Protein AF-A0A9D1RHS8-F1 (afdb_monomer)

Mean predicted aligned error: 6.14 Å

Solvent-accessible surface area (backbone atoms only — not comparable to full-atom values): 6349 Å² total; per-residue (Å²): 112,69,70,46,52,55,52,36,54,53,39,51,55,49,44,52,54,51,53,63,56,49,54,62,59,72,70,55,82,69,61,63,67,62,46,50,51,52,52,46,52,50,50,54,38,43,51,32,40,51,54,25,58,76,38,93,43,60,65,55,21,44,57,31,41,49,54,25,34,53,46,25,51,52,46,32,52,56,56,68,70,46,91,74,75,50,72,66,53,52,52,48,38,50,49,26,56,52,47,36,53,50,41,53,51,52,42,56,52,53,51,53,60,56,60,77,74,111

Radius of gyration: 15.37 Å; Cα contacts (8 Å, |Δi|>4): 87; chains: 1; bounding box: 44×18×46 Å

Organism: NCBI:txid2840880

Secondary structure (DSSP, 8-state):
-HHHHHHHHHHHHHHHHHHHHHHHHHH--S-HHHHHHHHHHHHHHHHHHHHHHT-SSHHHHHHHHHHHHHHHHHHHHHHHT-S---HHHHHHHHHHHHHHHHHHHHHHHHHHHHHTT-

Sequence (118 aa):
MEEITDLQKNCERLSDGICGYCKPLMLEKEGRKERTRLLSCEGDLLMCVQYALEADTLQSCTDKLRLALEEAEIIRFTLGQTKHKNSDVLNLMELCSRIEKQLGNMIAEAERKTEVKK

Structure (mmCIF, N/CA/C/O backbone):
data_AF-A0A9D1RHS8-F1
#
_entry.id   AF-A0A9D1RHS8-F1
#
loop_
_atom_site.group_PDB
_atom_site.id
_atom_site.type_symbol
_atom_site.label_atom_id
_atom_site.label_alt_id
_atom_site.label_comp_id
_atom_site.label_asym_id
_atom_site.label_entity_id
_atom_site.label_seq_id
_atom_site.pdbx_PDB_ins_code
_atom_site.Cartn_x
_atom_site.Cartn_y
_atom_site.Cartn_z
_atom_site.occupancy
_atom_site.B_iso_or_equiv
_atom_site.auth_seq_id
_atom_site.auth_comp_id
_atom_site.auth_asym_id
_atom_site.auth_atom_id
_atom_site.pdbx_PDB_model_num
ATOM 1 N N . MET A 1 1 ? 9.079 0.088 -21.075 1.00 60.44 1 MET A N 1
ATOM 2 C CA . MET A 1 1 ? 7.724 0.672 -21.011 1.00 60.44 1 MET A CA 1
ATOM 3 C C . MET A 1 1 ? 6.725 -0.359 -20.498 1.00 60.44 1 MET A C 1
ATOM 5 O O . MET A 1 1 ? 6.057 -0.062 -19.530 1.00 60.44 1 MET A O 1
ATOM 9 N N . GLU A 1 2 ? 6.703 -1.590 -21.021 1.00 64.62 2 GLU A N 1
ATOM 10 C CA . GLU A 1 2 ? 5.826 -2.659 -20.489 1.00 64.62 2 GLU A CA 1
ATOM 11 C C . GLU A 1 2 ? 6.067 -2.987 -18.999 1.00 64.62 2 GLU A C 1
ATOM 13 O O . GLU A 1 2 ? 5.120 -3.157 -18.241 1.00 64.62 2 GLU A O 1
ATOM 18 N N . GLU A 1 3 ? 7.322 -2.977 -18.538 1.00 66.69 3 GLU A N 1
ATOM 19 C CA . GLU A 1 3 ? 7.663 -3.320 -17.143 1.00 66.69 3 GLU A CA 1
ATOM 20 C C . GLU A 1 3 ? 7.147 -2.324 -16.097 1.00 66.69 3 GLU A C 1
ATOM 22 O O . GLU A 1 3 ? 6.761 -2.734 -15.004 1.00 66.69 3 GLU A O 1
ATOM 27 N N . ILE A 1 4 ? 7.123 -1.026 -16.420 1.00 74.50 4 ILE A N 1
ATOM 28 C CA . ILE A 1 4 ? 6.549 -0.024 -15.513 1.00 74.50 4 ILE A CA 1
ATOM 29 C C . ILE A 1 4 ? 5.022 -0.143 -15.487 1.00 74.50 4 ILE A C 1
ATOM 31 O O . ILE A 1 4 ? 4.423 -0.023 -14.425 1.00 74.50 4 ILE A O 1
ATOM 35 N N . THR A 1 5 ? 4.406 -0.497 -16.618 1.00 76.00 5 THR A N 1
ATOM 36 C CA . THR A 1 5 ? 2.960 -0.718 -16.724 1.00 76.00 5 THR A CA 1
ATOM 37 C C . THR A 1 5 ? 2.489 -1.908 -15.884 1.00 76.00 5 THR A C 1
ATOM 39 O O . THR A 1 5 ? 1.434 -1.834 -15.258 1.00 76.00 5 THR A O 1
ATOM 42 N N . ASP A 1 6 ? 3.255 -2.999 -15.822 1.00 79.69 6 ASP A N 1
ATOM 43 C CA . ASP A 1 6 ? 2.910 -4.143 -14.968 1.00 79.69 6 ASP A CA 1
ATOM 44 C C . ASP A 1 6 ? 3.040 -3.816 -13.475 1.00 79.69 6 ASP A C 1
ATOM 46 O O . ASP A 1 6 ? 2.190 -4.213 -12.673 1.00 79.69 6 ASP A O 1
ATOM 50 N N . LEU A 1 7 ? 4.067 -3.047 -13.103 1.00 77.19 7 LEU A N 1
ATOM 51 C CA . LEU A 1 7 ? 4.252 -2.584 -11.730 1.00 77.19 7 LEU A CA 1
ATOM 52 C C . LEU A 1 7 ? 3.123 -1.627 -11.313 1.00 77.19 7 LEU A C 1
ATOM 54 O O . LEU A 1 7 ? 2.533 -1.812 -10.250 1.00 77.19 7 LEU A O 1
ATOM 58 N N . GLN A 1 8 ? 2.745 -0.692 -12.189 1.00 77.62 8 GLN A N 1
ATOM 59 C CA . GLN A 1 8 ? 1.611 0.216 -11.989 1.00 77.62 8 GLN A CA 1
ATOM 60 C C . GLN A 1 8 ? 0.286 -0.541 -11.810 1.00 77.62 8 GLN A C 1
ATOM 62 O O . GLN A 1 8 ? -0.434 -0.274 -10.854 1.00 77.62 8 GLN A O 1
ATOM 67 N N . LYS A 1 9 ? -0.008 -1.562 -12.627 1.00 84.44 9 LYS A N 1
ATOM 68 C CA . LYS A 1 9 ? -1.211 -2.404 -12.443 1.00 84.44 9 LYS A CA 1
ATOM 69 C C . LYS A 1 9 ? -1.241 -3.115 -11.090 1.00 84.44 9 LYS A C 1
ATOM 71 O O . LYS A 1 9 ?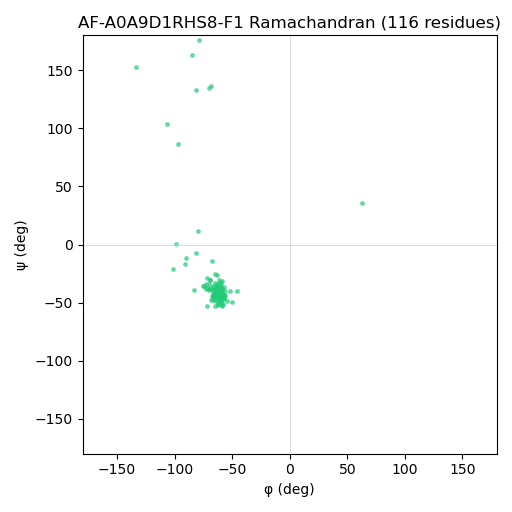 -2.308 -3.318 -10.511 1.00 84.44 9 LYS A O 1
ATOM 76 N N . ASN A 1 10 ? -0.085 -3.544 -10.588 1.00 82.19 10 ASN A N 1
ATOM 77 C CA . ASN A 1 10 ? -0.002 -4.159 -9.266 1.00 82.19 10 ASN A CA 1
ATOM 78 C C . ASN A 1 10 ? -0.242 -3.124 -8.153 1.00 82.19 10 ASN A C 1
ATOM 80 O O . ASN A 1 10 ? -0.958 -3.433 -7.201 1.00 82.19 10 ASN A O 1
ATOM 84 N N . CYS A 1 11 ? 0.268 -1.897 -8.304 1.00 81.12 11 CYS A N 1
ATOM 85 C CA . CYS A 1 11 ? -0.043 -0.775 -7.414 1.00 81.12 11 CYS A CA 1
ATOM 86 C C . CYS A 1 11 ? -1.539 -0.418 -7.425 1.00 81.12 11 CYS A C 1
ATOM 88 O O . CYS A 1 11 ? -2.111 -0.190 -6.363 1.00 81.12 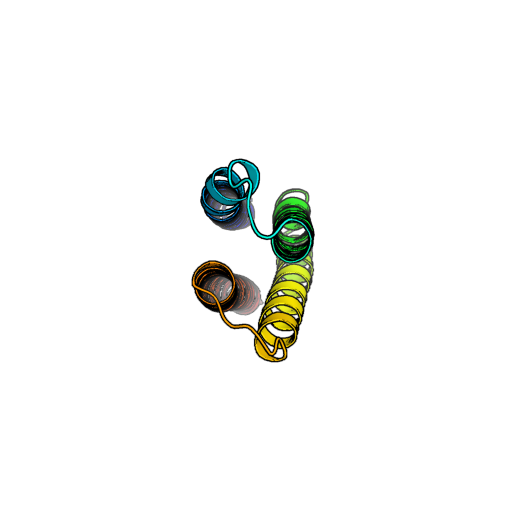11 CYS A O 1
ATOM 90 N N . GLU A 1 12 ? -2.199 -0.422 -8.588 1.00 84.00 12 GLU A N 1
ATOM 91 C CA . GLU A 1 12 ? -3.648 -0.175 -8.701 1.00 84.00 12 GLU A CA 1
ATOM 92 C C . GLU A 1 12 ? -4.453 -1.206 -7.902 1.00 84.00 12 GLU A C 1
ATOM 94 O O . GLU A 1 12 ? -5.282 -0.843 -7.068 1.00 84.00 12 GLU A O 1
ATOM 99 N N . ARG A 1 13 ? -4.147 -2.501 -8.066 1.00 84.81 13 ARG A N 1
ATOM 100 C CA . ARG A 1 13 ? -4.801 -3.570 -7.289 1.00 84.81 13 ARG A CA 1
ATOM 101 C C . ARG A 1 13 ? -4.567 -3.425 -5.787 1.00 84.81 13 ARG A C 1
ATOM 103 O O . ARG A 1 13 ? -5.449 -3.753 -4.995 1.00 84.81 13 ARG A O 1
ATOM 110 N N . LEU A 1 14 ? -3.374 -2.979 -5.394 1.00 80.50 14 LEU A N 1
ATOM 111 C CA . LEU A 1 14 ? -3.024 -2.744 -3.997 1.00 80.50 14 LEU A CA 1
ATOM 112 C C . LEU A 1 14 ? -3.835 -1.576 -3.417 1.00 80.50 14 LEU A C 1
ATOM 114 O O . LEU A 1 14 ? -4.431 -1.715 -2.352 1.00 80.50 14 LEU A O 1
ATOM 118 N N . SER A 1 15 ? -3.923 -0.471 -4.161 1.00 80.38 15 SER A N 1
ATOM 119 C CA . SER A 1 15 ? -4.747 0.701 -3.845 1.00 80.38 15 SER A CA 1
ATOM 120 C C . SER A 1 15 ? -6.226 0.330 -3.676 1.00 80.38 15 SER A C 1
ATOM 122 O O . SER A 1 15 ? -6.852 0.709 -2.684 1.00 80.38 15 SER A O 1
ATOM 124 N N . ASP A 1 16 ? -6.777 -0.476 -4.587 1.00 81.19 16 ASP A N 1
ATOM 125 C CA . ASP A 1 16 ? -8.157 -0.970 -4.490 1.00 81.19 16 ASP A CA 1
ATOM 126 C C . ASP A 1 16 ? -8.372 -1.851 -3.253 1.00 81.19 16 ASP A C 1
ATOM 128 O O . ASP A 1 16 ? -9.408 -1.759 -2.587 1.00 81.19 16 ASP A O 1
ATOM 132 N N . GLY A 1 17 ? -7.380 -2.682 -2.918 1.00 78.19 17 GLY A N 1
ATOM 133 C CA . GLY A 1 17 ? -7.380 -3.514 -1.717 1.00 78.19 17 GLY A CA 1
ATOM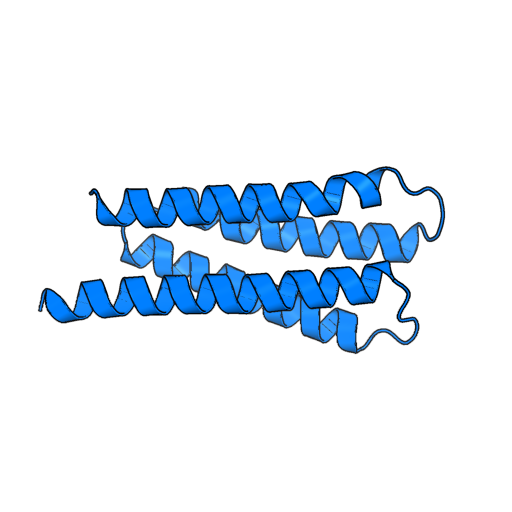 134 C C . GLY A 1 17 ? -7.432 -2.692 -0.428 1.00 78.19 17 GLY A C 1
ATOM 135 O O . GLY A 1 17 ? -8.244 -2.997 0.447 1.00 78.19 17 GLY A O 1
ATOM 136 N N . ILE A 1 18 ? -6.630 -1.625 -0.342 1.00 76.50 18 ILE A N 1
ATOM 137 C CA . ILE A 1 18 ? -6.637 -0.681 0.788 1.00 76.50 18 ILE A CA 1
ATOM 138 C C . ILE A 1 18 ? -8.002 0.016 0.873 1.00 76.50 18 ILE A C 1
ATOM 140 O O . ILE A 1 18 ? -8.669 -0.036 1.904 1.00 76.50 18 ILE A O 1
ATOM 144 N N . CYS A 1 19 ? -8.504 0.562 -0.242 1.00 76.81 19 CYS A N 1
ATOM 145 C CA . CYS A 1 19 ? -9.823 1.203 -0.296 1.00 76.81 19 CYS A CA 1
ATOM 146 C C . CYS A 1 19 ? -10.975 0.282 0.144 1.00 76.81 19 CYS A C 1
ATOM 148 O O . CYS A 1 19 ? -11.952 0.744 0.745 1.00 76.81 19 CYS A O 1
ATOM 150 N N . GLY A 1 20 ? -10.900 -1.011 -0.184 1.00 76.88 20 GLY A N 1
ATOM 151 C CA . GLY A 1 20 ? -11.890 -2.013 0.215 1.00 76.88 20 GLY A CA 1
ATOM 152 C C . GLY A 1 20 ? -12.002 -2.177 1.731 1.00 76.88 20 GLY A C 1
ATOM 153 O O . GLY A 1 20 ? -13.094 -2.441 2.233 1.00 76.88 20 GLY A O 1
ATOM 154 N N . TYR A 1 21 ? -10.904 -1.954 2.449 1.00 73.31 21 TYR A N 1
ATOM 155 C CA . TYR A 1 21 ? -10.845 -2.021 3.902 1.00 73.31 21 TYR A CA 1
ATOM 156 C C . TYR A 1 21 ? -11.306 -0.719 4.576 1.00 73.31 21 TYR A C 1
ATOM 158 O O . TYR A 1 21 ? -12.066 -0.760 5.547 1.00 73.31 21 TYR A O 1
ATOM 166 N N . CYS A 1 22 ? -10.951 0.440 4.010 1.00 67.94 22 CYS A N 1
ATOM 167 C CA . CYS A 1 22 ? -11.354 1.742 4.553 1.00 67.94 22 CYS A CA 1
ATOM 168 C C . CYS A 1 22 ? -12.879 1.936 4.563 1.00 67.94 22 CYS A C 1
ATOM 170 O O . CYS A 1 22 ? -13.434 2.585 5.452 1.00 67.94 22 CYS A O 1
ATOM 172 N N . LYS A 1 23 ? -13.580 1.411 3.547 1.00 74.94 23 LYS A N 1
ATOM 173 C CA . LYS A 1 23 ? -15.024 1.634 3.344 1.00 74.94 23 LYS A CA 1
ATOM 174 C C . LYS A 1 23 ? -15.881 1.176 4.536 1.00 74.94 23 LYS A C 1
ATOM 176 O O . LYS A 1 23 ? -16.658 1.998 5.020 1.00 74.94 23 LYS A O 1
ATOM 181 N N . PRO A 1 24 ? -15.762 -0.068 5.036 1.00 73.19 24 PRO A N 1
ATOM 182 C CA . PRO A 1 24 ? -16.445 -0.496 6.258 1.00 73.19 24 PRO A CA 1
ATOM 183 C C . PRO A 1 24 ? -16.122 0.369 7.484 1.00 73.19 24 PRO A C 1
ATOM 185 O O . PRO A 1 24 ? -17.040 0.795 8.184 1.00 73.19 24 PRO A O 1
ATOM 188 N N . LEU A 1 25 ? -14.843 0.701 7.697 1.00 72.31 25 LEU A N 1
ATOM 189 C CA . LEU A 1 25 ? -14.388 1.517 8.830 1.00 72.31 25 LEU A CA 1
ATOM 190 C C . LEU A 1 25 ? -14.979 2.926 8.828 1.00 72.31 25 LEU A C 1
ATOM 192 O O . LEU A 1 25 ? -15.299 3.459 9.885 1.00 72.31 25 LEU A O 1
ATOM 196 N N . MET A 1 26 ? -15.179 3.539 7.660 1.00 71.25 26 MET A N 1
ATOM 197 C CA . MET A 1 26 ? -15.840 4.847 7.560 1.00 71.25 26 MET A CA 1
ATOM 198 C C . MET A 1 26 ? -17.313 4.819 7.998 1.00 71.25 26 MET A C 1
ATOM 200 O O . MET A 1 26 ? -17.848 5.853 8.406 1.00 71.25 26 MET A O 1
ATOM 204 N N . LEU A 1 27 ? -17.973 3.661 7.908 1.00 74.81 27 LEU A N 1
ATOM 205 C CA . LEU A 1 27 ? -19.396 3.494 8.215 1.00 74.81 27 LEU A CA 1
ATOM 206 C C . LEU A 1 27 ? -19.657 3.119 9.684 1.00 74.81 27 LEU A C 1
ATOM 208 O O . LEU A 1 27 ? -20.784 3.282 10.162 1.00 74.81 27 LEU A O 1
ATOM 212 N N . GLU A 1 28 ? -18.639 2.664 10.418 1.00 70.94 28 GLU A N 1
ATOM 213 C CA . GLU A 1 28 ? -18.750 2.348 11.843 1.00 70.94 28 GLU A CA 1
ATOM 214 C C . GLU A 1 28 ? 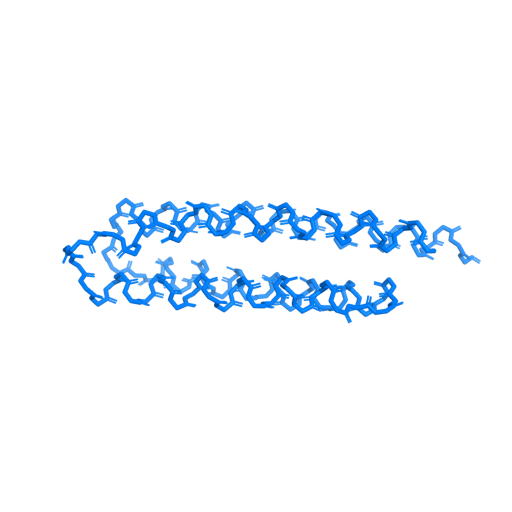-18.954 3.597 12.698 1.00 70.94 28 GLU A C 1
ATOM 216 O O . GLU A 1 28 ? -18.289 4.613 12.513 1.00 70.94 28 GLU A O 1
ATOM 221 N N . LYS A 1 29 ? -19.872 3.535 13.670 1.00 68.88 29 LYS A N 1
ATOM 222 C CA . LYS A 1 29 ? -20.224 4.678 14.534 1.00 68.88 29 LYS A CA 1
ATOM 223 C C . LYS A 1 29 ? -19.582 4.633 15.922 1.00 68.88 29 LYS A C 1
ATOM 225 O O . LYS A 1 29 ? -19.471 5.683 16.556 1.00 68.88 29 LYS A O 1
ATOM 230 N N . GLU A 1 30 ? -19.161 3.460 16.380 1.00 70.94 30 GLU A N 1
ATOM 231 C CA . GLU A 1 30 ? -18.492 3.285 17.672 1.00 70.94 30 GLU A CA 1
ATOM 232 C C . GLU A 1 30 ? -16.978 3.547 17.560 1.00 70.94 30 GLU A C 1
ATOM 234 O O . GLU A 1 30 ? -16.433 3.638 16.464 1.00 70.94 30 GLU A O 1
ATOM 239 N N . GLY A 1 31 ? -16.289 3.767 18.689 1.00 66.31 31 GLY A N 1
ATOM 240 C CA . GLY A 1 31 ? -14.819 3.853 18.695 1.00 66.31 31 GLY A CA 1
ATOM 241 C C . GLY A 1 31 ? -14.208 5.010 17.885 1.00 66.31 31 GLY A C 1
ATOM 242 O O . GLY A 1 31 ? -13.141 4.852 17.301 1.00 66.31 31 GLY A O 1
ATOM 243 N N . ARG A 1 32 ? -14.851 6.192 17.847 1.00 73.75 32 ARG A N 1
ATOM 244 C CA . ARG A 1 32 ? -14.473 7.335 16.977 1.00 73.75 32 ARG A CA 1
ATOM 245 C C . ARG A 1 32 ? -12.971 7.666 16.949 1.00 73.75 32 ARG A C 1
ATOM 247 O O . ARG A 1 32 ? -12.475 8.024 15.889 1.00 73.75 32 ARG A O 1
ATOM 254 N N . LYS A 1 33 ? -12.263 7.611 18.085 1.00 71.50 33 LYS A N 1
ATOM 255 C CA . LYS A 1 33 ? -10.830 7.958 18.157 1.00 71.50 33 LYS A CA 1
ATOM 256 C C . LYS A 1 33 ? -9.957 6.899 17.486 1.00 71.50 33 LYS A C 1
ATOM 258 O O . LYS A 1 33 ? -9.183 7.251 16.599 1.00 71.50 33 LYS A O 1
ATOM 263 N N . GLU A 1 34 ? -10.108 5.634 17.874 1.00 70.25 34 GLU A N 1
ATOM 264 C CA . GLU A 1 34 ? -9.451 4.497 17.226 1.00 70.25 34 GLU A CA 1
ATOM 265 C C . GLU A 1 34 ? -9.755 4.469 15.728 1.00 70.25 34 GLU A C 1
ATOM 267 O O . GLU A 1 34 ? -8.828 4.453 14.928 1.00 70.25 34 GLU A O 1
ATOM 272 N N . ARG A 1 35 ? -11.025 4.602 15.336 1.00 74.81 35 ARG A N 1
ATOM 273 C CA . ARG A 1 35 ? -11.448 4.640 13.931 1.00 74.81 35 ARG A CA 1
ATOM 274 C C . ARG A 1 35 ? -10.759 5.747 13.131 1.00 74.81 35 ARG A C 1
ATOM 276 O O . ARG A 1 35 ? -10.263 5.492 12.042 1.00 74.81 35 ARG A O 1
ATOM 283 N N . THR A 1 36 ? -10.690 6.973 13.659 1.00 77.69 36 THR A N 1
ATOM 284 C CA . THR A 1 36 ? -9.972 8.074 12.989 1.00 77.69 36 THR A CA 1
ATOM 285 C C . THR A 1 36 ? -8.484 7.768 12.834 1.00 77.69 36 THR A C 1
ATOM 287 O O . THR A 1 36 ? -7.903 8.099 11.806 1.00 77.69 36 THR A O 1
ATOM 290 N N . ARG A 1 37 ? -7.861 7.130 13.832 1.00 74.81 37 ARG A N 1
ATOM 291 C CA . ARG A 1 37 ? -6.451 6.736 13.757 1.00 74.81 37 ARG A CA 1
ATOM 292 C C . ARG A 1 37 ? -6.225 5.655 12.700 1.00 74.81 37 ARG A C 1
ATOM 294 O O . ARG A 1 37 ? -5.289 5.787 11.925 1.00 74.81 37 ARG A O 1
ATOM 301 N N . LEU A 1 38 ? -7.094 4.643 12.652 1.00 73.69 38 LEU A N 1
ATOM 302 C CA . LEU A 1 38 ? -7.061 3.592 11.632 1.00 73.69 38 LEU A CA 1
ATOM 303 C C . LEU A 1 38 ? -7.196 4.210 10.234 1.00 73.69 38 LEU A C 1
ATOM 305 O O . LEU A 1 38 ? -6.311 4.023 9.412 1.00 73.69 38 LEU A O 1
ATOM 309 N N . LEU A 1 39 ? -8.213 5.048 10.009 1.00 77.62 39 LEU A N 1
ATOM 310 C CA . LEU A 1 39 ? -8.425 5.728 8.725 1.00 77.62 39 LEU A CA 1
ATOM 311 C C . LEU A 1 39 ? -7.262 6.648 8.318 1.00 77.62 39 LEU A C 1
ATOM 313 O O . LEU A 1 39 ? -6.999 6.783 7.128 1.00 77.62 39 LEU A O 1
ATOM 317 N N . SER A 1 40 ? -6.570 7.275 9.277 1.00 81.44 40 SER A N 1
ATOM 318 C CA . SER A 1 40 ? -5.366 8.070 8.991 1.00 81.44 40 SER A CA 1
ATOM 319 C C . SER A 1 40 ? -4.245 7.185 8.460 1.00 81.44 40 SER A C 1
ATOM 321 O O . SER A 1 40 ? -3.748 7.444 7.374 1.00 81.44 40 SER A O 1
ATOM 323 N N . CYS A 1 41 ? -3.914 6.106 9.180 1.00 77.50 41 CYS A N 1
ATOM 324 C CA . CYS A 1 41 ? -2.882 5.159 8.760 1.00 77.50 41 CYS A CA 1
ATOM 325 C C . CYS A 1 41 ? -3.170 4.581 7.367 1.00 77.50 41 CYS A C 1
ATOM 327 O O . CYS A 1 41 ? -2.274 4.434 6.544 1.00 77.50 41 CYS A O 1
ATOM 329 N N . GLU A 1 42 ? -4.430 4.277 7.074 1.00 75.94 42 GLU A N 1
ATOM 330 C CA . GLU A 1 42 ? -4.802 3.783 5.750 1.00 75.94 42 GLU A CA 1
ATOM 331 C C . GLU A 1 42 ? -4.704 4.838 4.653 1.00 75.94 42 GLU A C 1
ATOM 333 O O . GLU A 1 42 ? -4.294 4.519 3.539 1.00 75.94 42 GLU A O 1
ATOM 338 N N . GLY A 1 43 ? -5.067 6.085 4.960 1.00 80.38 43 GLY A N 1
ATOM 339 C CA . GLY A 1 43 ? -4.902 7.209 4.045 1.00 80.38 43 GLY A CA 1
ATOM 340 C C . GLY A 1 43 ? -3.435 7.454 3.700 1.00 80.38 43 GLY A C 1
ATOM 341 O O . GLY A 1 43 ? -3.114 7.622 2.525 1.00 80.38 43 GLY A O 1
ATOM 342 N N . ASP A 1 44 ? -2.556 7.402 4.702 1.00 80.69 44 ASP A N 1
ATOM 343 C CA . ASP A 1 44 ? -1.110 7.557 4.526 1.00 80.69 44 ASP A CA 1
ATOM 344 C C . ASP A 1 44 ? -0.553 6.442 3.624 1.00 80.69 44 ASP A C 1
ATOM 346 O O . ASP A 1 44 ? 0.106 6.713 2.617 1.00 80.69 44 ASP A O 1
ATOM 350 N N . LEU A 1 45 ? -0.930 5.186 3.891 1.00 81.38 45 LEU A N 1
ATOM 351 C CA . LEU A 1 45 ? -0.510 4.040 3.084 1.00 81.38 45 LEU A CA 1
ATOM 352 C C . LEU A 1 45 ? -1.048 4.089 1.646 1.00 81.38 45 LEU A C 1
ATOM 354 O O . LEU A 1 45 ? -0.310 3.820 0.695 1.00 81.38 45 LEU A O 1
ATOM 358 N N . LEU A 1 46 ? -2.322 4.451 1.472 1.00 82.94 46 LEU A N 1
ATOM 359 C CA . LEU A 1 46 ? -2.940 4.620 0.158 1.00 82.94 46 LEU A CA 1
ATOM 360 C C . LEU A 1 46 ? -2.212 5.696 -0.652 1.00 82.94 46 LEU A C 1
ATOM 362 O O . LEU A 1 46 ? -1.896 5.473 -1.820 1.00 82.94 46 LEU A O 1
ATOM 366 N N . MET A 1 47 ? -1.912 6.835 -0.027 1.00 85.00 47 MET A N 1
ATOM 367 C CA . MET A 1 47 ? -1.194 7.938 -0.658 1.00 85.00 47 MET A CA 1
ATOM 368 C C . MET A 1 47 ? 0.207 7.504 -1.109 1.00 85.00 47 MET A C 1
ATOM 370 O O . MET A 1 47 ? 0.591 7.765 -2.249 1.00 85.00 47 MET A O 1
ATOM 374 N N . CYS A 1 48 ? 0.951 6.775 -0.271 1.00 84.44 48 CYS A N 1
ATOM 375 C CA . CYS A 1 48 ? 2.272 6.263 -0.640 1.00 84.44 48 CYS A CA 1
ATOM 376 C C . CYS A 1 48 ? 2.220 5.302 -1.840 1.00 84.44 48 CYS A C 1
ATOM 378 O O . CYS A 1 48 ? 3.053 5.395 -2.745 1.00 84.44 48 CYS A O 1
ATOM 380 N N . VAL A 1 49 ? 1.225 4.409 -1.892 1.00 84.62 49 VAL A N 1
ATOM 381 C CA . VAL A 1 49 ? 1.025 3.501 -3.037 1.00 84.62 49 VAL A CA 1
ATOM 382 C C . VAL A 1 49 ? 0.625 4.273 -4.298 1.00 84.62 49 VAL A C 1
ATOM 384 O O . VAL A 1 49 ? 1.115 3.968 -5.386 1.00 84.62 49 VAL A O 1
ATOM 387 N N . GLN A 1 50 ? -0.219 5.299 -4.173 1.00 83.50 50 GLN A N 1
ATOM 388 C CA . GLN A 1 50 ? -0.631 6.138 -5.299 1.00 83.50 50 GLN A CA 1
ATOM 389 C C . GLN A 1 50 ? 0.527 6.958 -5.870 1.00 83.50 50 GLN A C 1
ATOM 391 O O . GLN A 1 50 ? 0.650 7.050 -7.089 1.00 83.50 50 GLN A O 1
ATOM 396 N N . TYR A 1 51 ? 1.446 7.458 -5.042 1.00 85.31 51 TYR A N 1
ATOM 397 C CA . TYR A 1 51 ? 2.641 8.133 -5.554 1.00 85.31 51 TYR A CA 1
ATOM 398 C C . TYR A 1 51 ? 3.498 7.224 -6.439 1.00 85.31 51 TYR A C 1
ATOM 400 O O . TYR A 1 51 ? 4.086 7.696 -7.418 1.00 85.31 51 TYR A O 1
ATOM 408 N N . ALA A 1 52 ? 3.549 5.918 -6.157 1.00 84.12 52 ALA A N 1
ATOM 409 C CA . ALA A 1 52 ? 4.252 4.971 -7.019 1.00 84.12 52 ALA A CA 1
ATOM 410 C C . ALA A 1 52 ? 3.635 4.877 -8.430 1.00 84.12 52 ALA A C 1
ATOM 412 O O . ALA A 1 52 ? 4.365 4.585 -9.380 1.00 84.12 52 ALA A O 1
ATOM 413 N N . LEU A 1 53 ? 2.338 5.174 -8.597 1.00 82.62 53 LEU A N 1
ATOM 414 C CA . LEU A 1 53 ? 1.675 5.233 -9.908 1.00 82.62 53 LEU A CA 1
ATOM 415 C C . LEU A 1 53 ? 2.145 6.426 -10.749 1.00 82.62 53 LEU A C 1
ATOM 417 O O . LEU A 1 53 ? 2.234 6.308 -11.968 1.00 82.62 53 LEU A O 1
ATOM 421 N N . GLU A 1 54 ? 2.518 7.532 -10.105 1.00 85.81 54 GLU A N 1
ATOM 422 C CA . GLU A 1 54 ? 3.027 8.758 -10.741 1.00 85.81 54 GLU A CA 1
ATOM 423 C C . GLU A 1 54 ? 4.511 8.663 -11.142 1.00 85.81 54 GLU A C 1
ATOM 425 O O . GLU A 1 54 ? 5.180 9.667 -11.380 1.00 85.81 54 GLU A O 1
ATOM 430 N N . ALA A 1 55 ? 5.107 7.473 -11.103 1.00 84.88 55 ALA A N 1
ATOM 431 C CA . ALA A 1 55 ? 6.488 7.289 -11.515 1.00 84.88 55 ALA A CA 1
ATOM 432 C C . ALA A 1 55 ? 6.612 7.158 -13.038 1.00 84.88 55 ALA A C 1
ATOM 434 O O . ALA A 1 55 ? 5.947 6.331 -13.654 1.00 84.88 55 ALA A O 1
ATOM 435 N N . ASP A 1 56 ? 7.560 7.898 -13.617 1.00 84.69 56 ASP A N 1
ATOM 436 C CA . ASP A 1 56 ? 7.868 7.837 -15.055 1.00 84.69 56 ASP A CA 1
ATOM 437 C C . ASP A 1 56 ? 8.948 6.799 -15.397 1.00 84.69 56 ASP A C 1
ATOM 439 O O . ASP A 1 56 ? 9.195 6.475 -16.560 1.00 84.69 56 ASP A O 1
ATOM 443 N N . THR A 1 57 ? 9.635 6.274 -14.380 1.00 84.94 57 THR A N 1
ATOM 444 C CA . THR A 1 57 ? 10.709 5.288 -14.538 1.00 84.94 57 THR A CA 1
ATOM 445 C C . THR A 1 57 ? 10.548 4.143 -13.551 1.00 84.94 57 THR A C 1
ATOM 447 O O . THR A 1 57 ? 10.014 4.323 -12.456 1.00 84.94 57 THR A O 1
ATOM 450 N N . LEU A 1 58 ? 11.062 2.965 -13.922 1.00 83.31 58 LEU A N 1
ATOM 451 C CA . LEU A 1 58 ? 11.063 1.792 -13.048 1.00 83.31 58 LEU A CA 1
ATOM 452 C C . LEU A 1 58 ? 11.770 2.094 -11.720 1.00 83.31 58 LEU A C 1
ATOM 454 O O . LEU A 1 58 ? 11.234 1.777 -10.668 1.00 83.31 58 LEU A O 1
ATOM 458 N N . GLN A 1 59 ? 12.920 2.776 -11.766 1.00 86.75 59 GLN A N 1
ATOM 459 C CA . GLN A 1 59 ? 13.667 3.157 -10.566 1.00 86.75 59 GLN A CA 1
ATOM 460 C C . GLN A 1 59 ? 12.849 4.080 -9.653 1.00 86.75 59 GLN A C 1
ATOM 462 O O . GLN A 1 59 ? 12.718 3.796 -8.468 1.00 86.75 59 GLN A O 1
ATOM 467 N N . SER A 1 60 ? 12.235 5.133 -10.208 1.00 87.19 60 SER A N 1
ATOM 468 C CA . SER A 1 60 ? 11.378 6.035 -9.427 1.00 87.19 60 SER A CA 1
ATOM 469 C C . SER A 1 60 ? 10.177 5.306 -8.818 1.00 87.19 60 SER A C 1
ATOM 471 O O . SER A 1 60 ? 9.799 5.603 -7.688 1.00 87.19 60 SER A O 1
ATOM 473 N N . CYS A 1 61 ? 9.590 4.347 -9.539 1.00 86.44 61 CYS A N 1
ATOM 474 C CA . CYS A 1 61 ? 8.484 3.542 -9.029 1.00 86.44 61 CYS A CA 1
ATOM 475 C C . CYS A 1 61 ? 8.946 2.677 -7.851 1.00 86.44 61 CYS A C 1
ATOM 477 O O . CYS A 1 61 ? 8.331 2.712 -6.789 1.00 86.44 61 CYS A O 1
ATOM 479 N N . THR A 1 62 ? 10.078 1.983 -7.994 1.00 87.56 62 THR A N 1
ATOM 480 C CA . THR A 1 62 ? 10.680 1.169 -6.930 1.00 87.56 62 THR A CA 1
ATOM 481 C C . THR A 1 62 ? 11.023 1.995 -5.691 1.00 87.56 62 THR A C 1
ATOM 483 O O . THR A 1 62 ? 10.710 1.574 -4.580 1.00 87.56 62 THR A O 1
ATOM 486 N N . ASP A 1 63 ? 11.611 3.182 -5.852 1.00 89.44 63 ASP A N 1
ATOM 487 C CA . ASP A 1 63 ? 11.953 4.052 -4.720 1.00 89.44 63 ASP A CA 1
ATOM 488 C C . ASP A 1 63 ? 10.699 4.515 -3.964 1.00 89.44 63 ASP A C 1
ATOM 490 O O . ASP A 1 63 ? 10.674 4.513 -2.735 1.00 89.44 63 ASP A O 1
ATOM 494 N N . LYS A 1 64 ? 9.614 4.826 -4.680 1.00 90.31 64 LYS A N 1
ATOM 495 C CA . LYS A 1 64 ? 8.327 5.171 -4.058 1.00 90.31 64 LYS A CA 1
ATOM 496 C C . LYS A 1 64 ? 7.650 3.966 -3.396 1.00 90.31 64 LYS A C 1
ATOM 498 O O . LYS A 1 64 ? 7.042 4.119 -2.341 1.00 90.31 64 LYS A O 1
ATOM 503 N N . LEU A 1 65 ? 7.802 2.761 -3.950 1.00 89.44 65 LEU A N 1
ATOM 504 C CA . LEU A 1 65 ? 7.329 1.527 -3.312 1.00 89.44 65 LEU A CA 1
ATOM 505 C C . LEU A 1 65 ? 8.070 1.222 -2.007 1.00 89.44 65 LEU A C 1
ATOM 507 O O . LEU A 1 65 ? 7.455 0.694 -1.083 1.00 89.44 65 LEU A O 1
ATOM 511 N N . ARG A 1 66 ? 9.357 1.577 -1.900 1.00 92.06 66 ARG A N 1
ATOM 512 C CA . ARG A 1 66 ? 10.108 1.472 -0.638 1.00 92.06 66 ARG A CA 1
ATOM 513 C C . ARG A 1 66 ? 9.539 2.399 0.434 1.00 92.06 66 ARG A C 1
ATOM 515 O O . ARG A 1 66 ? 9.362 1.955 1.559 1.00 92.06 66 ARG A O 1
ATOM 522 N N . LEU A 1 67 ? 9.159 3.627 0.073 1.00 91.25 67 LEU A N 1
ATOM 523 C CA . LEU A 1 67 ? 8.477 4.537 1.004 1.00 91.25 67 LEU A CA 1
ATOM 524 C C . LEU A 1 67 ? 7.134 3.964 1.476 1.00 91.25 67 LEU A C 1
ATOM 526 O O . LEU A 1 67 ? 6.827 4.006 2.662 1.00 91.25 67 LEU A O 1
ATOM 530 N N . ALA A 1 68 ? 6.348 3.378 0.568 1.00 89.69 68 ALA A N 1
ATOM 531 C CA . ALA A 1 68 ? 5.100 2.709 0.939 1.00 89.69 68 ALA A CA 1
ATOM 532 C C . ALA A 1 68 ? 5.327 1.499 1.864 1.00 89.69 68 ALA A C 1
ATOM 534 O O . ALA A 1 68 ? 4.499 1.222 2.731 1.00 89.69 68 ALA A O 1
ATOM 535 N N . LEU A 1 69 ? 6.441 0.781 1.687 1.00 92.06 69 LEU A N 1
ATOM 536 C CA . LEU A 1 69 ? 6.818 -0.345 2.540 1.00 92.06 69 LEU A CA 1
ATOM 537 C C . LEU A 1 69 ? 7.183 0.135 3.948 1.00 92.06 69 LEU A C 1
ATOM 539 O O . LEU A 1 69 ? 6.659 -0.405 4.918 1.00 92.06 69 LEU A O 1
ATOM 543 N N . GLU A 1 70 ? 8.017 1.170 4.053 1.00 91.75 70 GLU A N 1
ATOM 544 C CA . GLU A 1 70 ? 8.372 1.794 5.333 1.00 91.75 70 GLU A CA 1
ATOM 545 C C . GLU A 1 70 ? 7.124 2.288 6.079 1.00 91.75 70 GLU A C 1
ATOM 547 O O . GLU A 1 70 ? 6.969 2.022 7.272 1.00 91.75 70 GLU A O 1
ATOM 552 N N . GLU A 1 71 ? 6.187 2.929 5.376 1.00 88.44 71 GLU A N 1
ATOM 553 C CA . GLU A 1 71 ? 4.933 3.396 5.973 1.00 88.44 71 GLU A CA 1
ATOM 554 C C . GLU A 1 71 ? 4.084 2.226 6.504 1.00 88.44 71 GLU A C 1
ATOM 556 O O . GLU A 1 71 ? 3.599 2.263 7.638 1.00 88.44 71 GLU A O 1
ATOM 561 N N . ALA A 1 72 ? 3.960 1.134 5.738 1.00 88.88 72 ALA A N 1
ATOM 562 C CA . ALA A 1 72 ? 3.241 -0.062 6.180 1.00 88.88 72 ALA A CA 1
ATOM 563 C C . ALA A 1 72 ? 3.848 -0.666 7.463 1.00 88.88 72 ALA A C 1
ATOM 565 O O . ALA A 1 72 ? 3.107 -1.034 8.384 1.00 88.88 72 ALA A O 1
ATOM 566 N N . GLU A 1 73 ? 5.181 -0.704 7.556 1.00 89.81 73 GLU A N 1
ATOM 567 C CA . GLU A 1 73 ? 5.907 -1.180 8.737 1.00 89.81 73 GLU A CA 1
ATOM 568 C C . GLU A 1 73 ? 5.691 -0.271 9.956 1.00 89.81 73 GLU A C 1
ATOM 570 O O . GLU A 1 73 ? 5.425 -0.765 11.060 1.00 89.81 73 GLU A O 1
ATOM 575 N N . ILE A 1 74 ? 5.745 1.053 9.767 1.00 89.00 74 ILE A N 1
ATOM 576 C CA . ILE A 1 74 ? 5.487 2.053 10.816 1.00 89.00 74 ILE A CA 1
ATOM 577 C C . ILE A 1 74 ? 4.066 1.905 11.358 1.00 89.00 74 ILE A C 1
ATOM 579 O O . ILE A 1 74 ? 3.864 1.889 12.581 1.00 89.00 74 ILE A O 1
ATOM 583 N N . ILE A 1 75 ? 3.078 1.757 10.472 1.00 85.69 75 ILE A N 1
ATOM 584 C CA . ILE A 1 75 ? 1.676 1.564 10.848 1.00 85.69 75 ILE A CA 1
ATOM 585 C C . ILE A 1 75 ? 1.527 0.268 11.643 1.00 85.69 75 ILE A C 1
ATOM 587 O O . ILE A 1 75 ? 1.001 0.291 12.761 1.00 85.69 75 ILE A O 1
ATOM 591 N N . ARG A 1 76 ? 2.032 -0.861 11.129 1.00 88.56 76 ARG A N 1
ATOM 592 C CA . ARG A 1 76 ? 1.937 -2.157 11.817 1.00 88.56 76 ARG A CA 1
ATOM 593 C C . ARG A 1 76 ? 2.607 -2.120 13.185 1.00 88.56 76 ARG A C 1
ATOM 595 O O . ARG A 1 76 ? 2.038 -2.631 14.154 1.00 88.56 76 ARG A O 1
ATOM 602 N N . PHE A 1 77 ? 3.785 -1.506 13.289 1.00 86.88 77 PHE A N 1
ATOM 603 C CA . PHE A 1 77 ? 4.479 -1.323 14.560 1.00 86.88 77 PHE A CA 1
ATOM 604 C C . PHE A 1 77 ? 3.624 -0.503 15.531 1.00 86.88 77 PHE A C 1
ATOM 606 O O . PHE A 1 77 ? 3.380 -0.931 16.660 1.00 86.88 77 PHE A O 1
ATOM 613 N N . THR A 1 78 ? 3.103 0.635 15.072 1.00 84.25 78 THR A N 1
ATOM 614 C CA . THR A 1 78 ? 2.288 1.560 15.867 1.00 84.25 78 THR A CA 1
ATOM 615 C C . THR A 1 78 ? 1.008 0.901 16.383 1.00 84.25 78 THR A C 1
ATOM 617 O O . THR A 1 78 ? 0.667 1.050 17.560 1.00 84.25 78 THR A O 1
ATOM 620 N N . LEU A 1 79 ? 0.321 0.129 15.539 1.00 81.94 79 LEU A N 1
ATOM 621 C CA . LEU A 1 79 ? -0.843 -0.675 15.920 1.00 81.94 79 LEU A CA 1
ATOM 622 C C . LEU A 1 79 ? -0.457 -1.798 16.885 1.00 81.94 79 LEU A C 1
ATOM 624 O O . LEU A 1 79 ? -1.165 -2.049 17.858 1.00 81.94 79 LEU A O 1
ATOM 628 N N . GLY A 1 80 ? 0.707 -2.419 16.692 1.00 83.31 80 GLY A N 1
ATOM 629 C CA . GLY A 1 80 ? 1.249 -3.437 17.588 1.00 83.31 80 GLY A CA 1
ATOM 630 C C . GLY A 1 80 ? 1.454 -2.951 19.027 1.00 83.31 80 GLY A C 1
ATOM 631 O O . GLY A 1 80 ? 1.271 -3.748 19.950 1.00 83.31 80 GLY A O 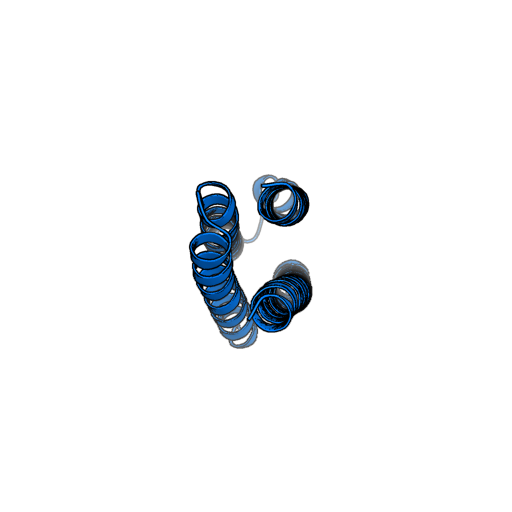1
ATOM 632 N N . GLN A 1 81 ? 1.760 -1.659 19.209 1.00 82.94 81 GLN A N 1
ATOM 633 C CA . GLN A 1 81 ? 1.926 -0.997 20.512 1.00 82.94 81 GLN A CA 1
ATOM 634 C C . GLN A 1 81 ? 0.602 -0.570 21.171 1.00 82.94 81 GLN A C 1
ATOM 636 O O . GLN A 1 81 ? 0.597 -0.106 22.315 1.00 82.94 81 GLN A O 1
ATOM 641 N N . THR A 1 82 ? -0.536 -0.686 20.480 1.00 79.88 82 THR A N 1
ATOM 642 C CA . THR A 1 82 ? -1.829 -0.331 21.078 1.00 79.88 82 THR A CA 1
ATOM 643 C C . THR A 1 82 ? -2.227 -1.336 22.162 1.00 79.88 82 THR A C 1
ATOM 645 O O . THR A 1 82 ? -2.126 -2.552 21.996 1.00 79.88 82 THR A O 1
ATOM 648 N N . LYS A 1 83 ? -2.687 -0.819 23.311 1.00 74.62 83 LYS A N 1
ATOM 649 C CA . LYS A 1 83 ? -3.124 -1.646 24.451 1.00 74.62 83 LYS A CA 1
ATOM 650 C C . LYS A 1 83 ? -4.448 -2.368 24.189 1.00 74.62 83 LYS A C 1
ATOM 652 O O . LYS A 1 83 ? -4.678 -3.433 24.751 1.00 74.62 83 LYS A O 1
ATOM 657 N N . HIS A 1 84 ? -5.307 -1.790 23.352 1.00 72.69 84 HIS A N 1
ATOM 658 C CA . HIS A 1 84 ? -6.603 -2.350 22.987 1.00 72.69 84 HIS A CA 1
ATOM 659 C C . HIS A 1 84 ? -6.540 -2.890 21.561 1.00 72.69 84 HIS A C 1
ATOM 661 O O . HIS A 1 84 ? -6.570 -2.125 20.603 1.00 72.69 84 HIS A O 1
ATOM 667 N N . LYS A 1 85 ? -6.450 -4.217 21.438 1.00 78.38 85 LYS A N 1
ATOM 668 C CA . LYS A 1 85 ? -6.495 -4.920 20.154 1.00 78.38 85 LYS A CA 1
ATOM 669 C C . LYS A 1 85 ? -7.910 -5.421 19.913 1.00 78.38 85 LYS A C 1
ATOM 671 O O . LYS A 1 85 ? -8.251 -6.533 20.309 1.00 78.38 85 LYS A O 1
ATOM 676 N N . ASN A 1 86 ? -8.748 -4.564 19.341 1.00 80.69 86 ASN A N 1
ATOM 677 C CA . ASN A 1 86 ? -10.039 -4.995 18.818 1.00 80.69 86 ASN A CA 1
ATOM 678 C C . ASN A 1 86 ? -9.852 -5.671 17.444 1.00 80.69 86 ASN A C 1
ATOM 680 O O . ASN A 1 86 ? -8.737 -5.737 16.918 1.00 80.69 86 ASN A O 1
ATOM 684 N N . SER A 1 87 ? -10.942 -6.189 16.877 1.00 82.00 87 SER A N 1
ATOM 685 C CA . SER A 1 87 ? -10.940 -6.815 15.550 1.00 82.00 87 SER A CA 1
ATOM 686 C C . SER A 1 87 ? -10.320 -5.918 14.484 1.00 82.00 87 SER A C 1
ATOM 688 O O . SER A 1 87 ? -9.539 -6.400 13.675 1.00 82.00 87 SER A O 1
ATOM 690 N N . ASP A 1 88 ? -10.595 -4.617 14.515 1.00 77.31 88 ASP A N 1
ATOM 691 C CA . ASP A 1 88 ? -10.207 -3.691 13.444 1.00 77.31 88 ASP A CA 1
ATOM 692 C C . ASP A 1 88 ? -8.717 -3.364 13.488 1.00 77.31 88 ASP A C 1
ATOM 694 O O . ASP A 1 88 ? -8.067 -3.253 12.451 1.00 77.31 88 ASP A O 1
ATOM 698 N N . VAL A 1 89 ? -8.142 -3.275 14.690 1.00 78.44 89 VAL A N 1
ATOM 699 C CA . VAL A 1 89 ? -6.692 -3.160 14.875 1.00 78.44 89 V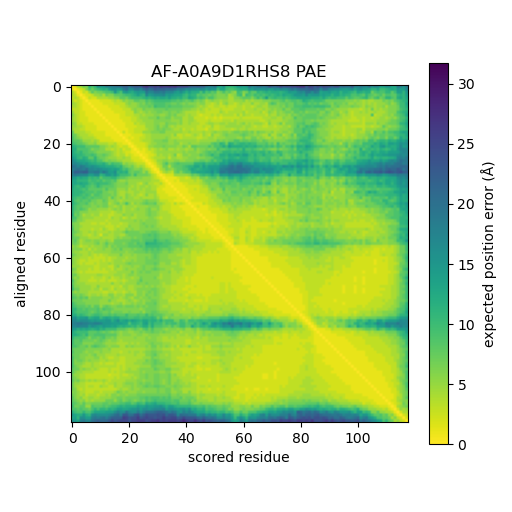AL A CA 1
ATOM 700 C C . VAL A 1 89 ? -5.993 -4.420 14.368 1.00 78.44 89 VAL A C 1
ATOM 702 O O . VAL A 1 89 ? -4.990 -4.315 13.666 1.00 78.44 89 VAL A O 1
ATOM 705 N N . LEU A 1 90 ? -6.507 -5.610 14.697 1.00 84.50 90 LEU A N 1
ATOM 706 C CA . LEU A 1 90 ? -5.913 -6.877 14.253 1.00 84.50 90 LEU A CA 1
ATOM 707 C C . LEU A 1 90 ? -5.995 -7.040 12.733 1.00 84.50 90 LEU A C 1
ATOM 709 O O . LEU A 1 90 ? -5.001 -7.382 12.095 1.00 84.50 90 LEU A O 1
ATOM 713 N N . ASN A 1 91 ? -7.154 -6.732 12.164 1.00 82.31 91 ASN A N 1
ATOM 714 C CA . ASN A 1 91 ? -7.402 -6.784 10.735 1.00 82.31 91 ASN A CA 1
ATOM 715 C C . ASN A 1 91 ? -6.515 -5.774 9.973 1.00 82.31 91 ASN A C 1
ATOM 717 O O . ASN A 1 91 ? -5.985 -6.114 8.915 1.00 82.31 91 ASN A O 1
ATOM 721 N N . LEU A 1 92 ? -6.267 -4.576 10.525 1.00 81.81 92 LEU A N 1
ATOM 722 C CA . LEU A 1 92 ? -5.392 -3.586 9.890 1.00 81.81 92 LEU A CA 1
ATOM 723 C C . LEU A 1 92 ? -3.924 -4.010 9.994 1.00 81.81 92 LEU A C 1
ATOM 725 O O . LEU A 1 92 ? -3.175 -3.877 9.034 1.00 81.81 92 LEU A O 1
ATOM 729 N N . MET A 1 93 ? -3.510 -4.592 11.123 1.00 84.81 93 MET A N 1
ATOM 730 C CA . MET A 1 93 ? -2.175 -5.188 11.243 1.00 84.81 93 MET A CA 1
ATOM 731 C C . MET A 1 93 ? -1.955 -6.312 10.220 1.00 84.81 93 MET A C 1
ATOM 733 O O . MET A 1 93 ? -0.865 -6.415 9.652 1.00 84.81 93 MET A O 1
ATOM 737 N N . GLU A 1 94 ? -2.967 -7.150 9.978 1.00 88.12 94 GLU A N 1
ATOM 738 C CA . GLU A 1 94 ? -2.915 -8.190 8.948 1.00 88.12 94 GLU A CA 1
ATOM 739 C C . GLU A 1 94 ? -2.845 -7.584 7.542 1.00 88.12 94 GLU A C 1
ATOM 741 O O . GLU A 1 94 ? -2.029 -8.024 6.728 1.00 88.12 94 GLU A O 1
ATOM 746 N N . LEU A 1 95 ? -3.642 -6.548 7.266 1.00 83.75 95 LEU A N 1
ATOM 747 C CA . LEU A 1 95 ? -3.589 -5.811 6.007 1.00 83.75 95 LEU A CA 1
ATOM 748 C C . LEU A 1 95 ? -2.189 -5.235 5.766 1.00 83.75 95 LEU A C 1
ATOM 750 O O . LEU A 1 95 ? -1.603 -5.517 4.722 1.00 83.75 95 LEU A O 1
ATOM 754 N N . CYS A 1 96 ? -1.614 -4.520 6.738 1.00 85.81 96 CYS A N 1
ATOM 755 C CA . CYS A 1 96 ? -0.252 -3.995 6.646 1.00 85.81 96 CYS A CA 1
ATOM 756 C C . CYS A 1 96 ? 0.760 -5.114 6.392 1.00 85.81 96 CYS A C 1
ATOM 758 O O . CYS A 1 96 ? 1.568 -4.997 5.482 1.00 85.81 96 CYS A O 1
ATOM 760 N N . SER A 1 97 ? 0.668 -6.247 7.095 1.00 89.25 97 SER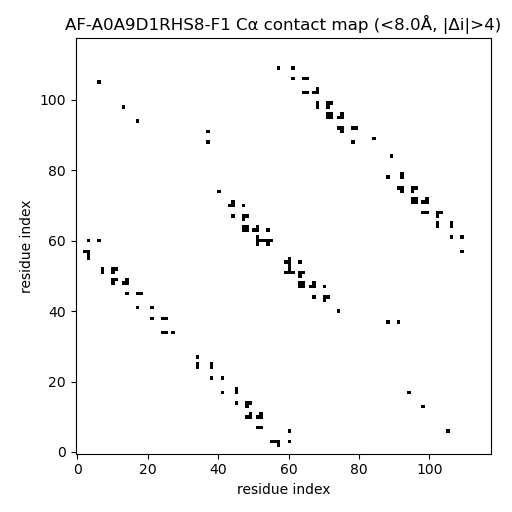 A N 1
ATOM 761 C CA . SER A 1 97 ? 1.576 -7.380 6.865 1.00 89.25 97 SER A CA 1
ATOM 762 C C . SER A 1 97 ? 1.455 -7.972 5.452 1.00 89.25 97 SER A C 1
ATOM 764 O O . SER A 1 97 ? 2.457 -8.356 4.839 1.00 89.25 97 SER A O 1
ATOM 766 N N . ARG A 1 98 ? 0.239 -8.040 4.899 1.00 88.31 98 ARG A N 1
ATOM 767 C CA . ARG A 1 98 ? 0.017 -8.477 3.513 1.00 88.31 98 ARG A CA 1
ATOM 768 C C . ARG A 1 98 ? 0.593 -7.479 2.513 1.00 88.31 98 ARG A C 1
ATOM 770 O O . ARG A 1 98 ? 1.218 -7.911 1.544 1.00 88.31 98 ARG A O 1
ATOM 777 N N . ILE A 1 99 ? 0.406 -6.186 2.763 1.00 85.38 99 ILE A N 1
ATOM 778 C CA . ILE A 1 99 ? 0.920 -5.100 1.927 1.00 85.38 99 ILE A CA 1
ATOM 779 C C . ILE A 1 99 ? 2.448 -5.078 1.965 1.00 85.38 99 ILE A C 1
ATOM 781 O O . ILE A 1 99 ? 3.057 -5.084 0.902 1.00 85.38 99 ILE A O 1
ATOM 785 N N . GLU A 1 100 ? 3.070 -5.180 3.142 1.00 91.25 100 GLU A N 1
ATOM 786 C CA . GLU A 1 100 ? 4.526 -5.312 3.311 1.00 91.25 100 GLU A CA 1
ATOM 787 C C . GLU A 1 100 ? 5.078 -6.436 2.423 1.00 91.25 100 GLU A C 1
ATOM 789 O O . GLU A 1 100 ? 6.003 -6.240 1.634 1.00 91.25 100 GLU A O 1
ATOM 794 N N . LYS A 1 101 ? 4.452 -7.619 2.479 1.00 91.00 101 LYS A N 1
ATOM 795 C CA . LYS A 1 101 ? 4.854 -8.766 1.655 1.00 91.00 101 LYS A CA 1
ATOM 796 C C . LYS A 1 101 ? 4.676 -8.501 0.158 1.00 91.00 101 LYS A C 1
ATOM 798 O O . LYS A 1 101 ? 5.517 -8.916 -0.639 1.00 91.00 101 LYS A O 1
ATOM 803 N N . GLN A 1 102 ? 3.577 -7.864 -0.245 1.00 89.50 102 GLN A N 1
ATOM 804 C CA . GLN A 1 102 ? 3.312 -7.541 -1.649 1.00 89.50 102 GLN A CA 1
ATOM 805 C C . GLN A 1 102 ? 4.310 -6.512 -2.185 1.00 89.50 102 GLN A C 1
ATOM 807 O O . GLN A 1 102 ? 4.919 -6.759 -3.224 1.00 89.50 102 GLN A O 1
ATOM 812 N N . LEU A 1 103 ? 4.538 -5.426 -1.447 1.00 88.81 103 LEU A N 1
ATOM 813 C CA . LEU A 1 103 ? 5.511 -4.389 -1.777 1.00 88.81 103 LEU A CA 1
ATOM 814 C C . LEU A 1 103 ? 6.929 -4.963 -1.844 1.00 88.81 103 LEU A C 1
ATOM 816 O O . LEU A 1 103 ? 7.618 -4.754 -2.839 1.00 88.81 103 LEU A O 1
ATOM 820 N N . GLY A 1 104 ? 7.337 -5.770 -0.860 1.00 90.75 104 GLY A N 1
ATOM 821 C CA . GLY A 1 104 ? 8.641 -6.437 -0.864 1.00 90.75 104 GLY A CA 1
ATOM 822 C C . GLY A 1 104 ? 8.844 -7.345 -2.083 1.00 90.75 104 GLY A C 1
ATOM 823 O O . GLY A 1 104 ? 9.900 -7.314 -2.714 1.00 90.75 104 GLY A O 1
ATOM 824 N N . ASN A 1 105 ? 7.816 -8.104 -2.480 1.00 90.25 105 ASN A N 1
ATOM 825 C CA . ASN A 1 105 ? 7.871 -8.925 -3.694 1.00 90.25 105 ASN A CA 1
ATOM 826 C C . ASN A 1 105 ? 7.979 -8.073 -4.967 1.00 90.25 105 ASN A C 1
ATOM 828 O O . ASN A 1 105 ? 8.759 -8.416 -5.855 1.00 90.25 105 ASN A O 1
ATOM 832 N N . MET A 1 106 ? 7.216 -6.979 -5.050 1.00 87.69 106 MET A N 1
ATOM 833 C CA . MET A 1 106 ? 7.234 -6.051 -6.185 1.00 87.69 106 MET A CA 1
ATOM 834 C C . MET A 1 106 ? 8.602 -5.378 -6.339 1.00 87.69 106 MET A C 1
ATOM 836 O O . MET A 1 106 ? 9.136 -5.336 -7.446 1.00 87.69 106 MET A O 1
ATOM 840 N N . ILE A 1 107 ? 9.196 -4.922 -5.232 1.00 90.00 107 ILE A N 1
ATOM 841 C CA . ILE A 1 107 ? 10.539 -4.326 -5.199 1.00 90.00 107 ILE A CA 1
ATOM 842 C C . ILE A 1 107 ? 11.584 -5.351 -5.653 1.00 90.00 107 ILE A C 1
ATOM 844 O O . ILE A 1 107 ? 12.334 -5.083 -6.589 1.00 90.00 107 ILE A O 1
ATOM 848 N N . ALA A 1 108 ? 11.584 -6.554 -5.071 1.00 89.50 108 ALA A N 1
ATOM 849 C CA . ALA A 1 108 ? 12.542 -7.601 -5.430 1.00 89.50 108 ALA A CA 1
ATOM 850 C C . ALA A 1 108 ? 12.405 -8.057 -6.894 1.00 89.50 108 ALA A C 1
ATOM 852 O O . ALA A 1 108 ? 13.382 -8.426 -7.548 1.00 89.50 108 ALA A O 1
ATO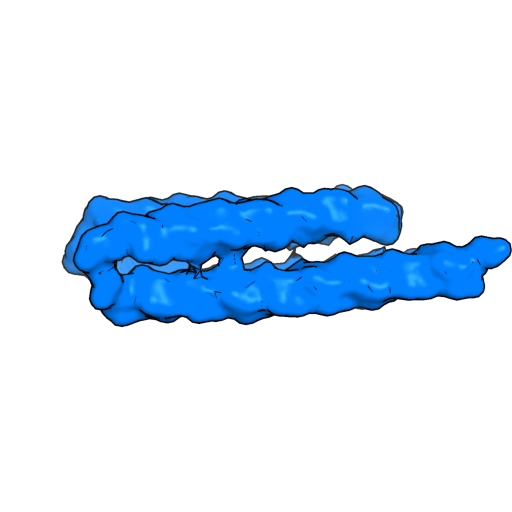M 853 N N . GLU A 1 109 ? 11.186 -8.081 -7.438 1.00 87.12 109 GLU A N 1
ATOM 854 C CA . GLU A 1 109 ? 10.964 -8.361 -8.856 1.00 87.12 109 GLU A CA 1
ATOM 855 C C . GLU A 1 109 ? 11.496 -7.242 -9.755 1.00 87.12 109 GLU A C 1
ATOM 857 O O . GLU A 1 109 ? 12.165 -7.539 -10.748 1.00 87.12 109 GLU A O 1
ATOM 862 N N . ALA A 1 110 ? 11.245 -5.981 -9.398 1.00 84.44 110 ALA A N 1
ATOM 863 C CA . ALA A 1 110 ? 11.764 -4.834 -10.129 1.00 84.44 110 ALA A CA 1
ATOM 864 C C . ALA A 1 110 ? 13.300 -4.838 -10.145 1.00 84.44 110 ALA A C 1
ATOM 866 O O . ALA A 1 110 ? 13.889 -4.732 -11.216 1.00 84.44 110 ALA A O 1
ATOM 867 N N . GLU A 1 111 ? 13.949 -5.056 -8.999 1.00 85.56 111 GLU A N 1
ATOM 868 C CA . GLU A 1 111 ? 15.413 -5.096 -8.869 1.00 85.56 111 GLU A CA 1
ATOM 869 C C . GLU A 1 111 ? 16.058 -6.201 -9.712 1.00 85.56 111 GLU A C 1
ATOM 871 O O . GLU A 1 111 ? 16.997 -5.930 -10.463 1.00 85.56 111 GLU A O 1
ATOM 876 N N . ARG A 1 112 ? 15.504 -7.423 -9.685 1.00 84.25 112 ARG A N 1
ATOM 877 C CA . ARG A 1 112 ? 15.983 -8.535 -10.529 1.00 84.25 112 ARG A CA 1
ATOM 878 C C . ARG A 1 112 ? 15.921 -8.205 -12.019 1.00 84.25 112 ARG A C 1
ATOM 880 O O . ARG A 1 112 ? 16.817 -8.578 -12.773 1.00 84.25 112 ARG A O 1
ATOM 887 N N . LYS A 1 113 ? 14.875 -7.501 -12.458 1.00 75.81 113 LYS A N 1
ATOM 888 C CA . LYS A 1 113 ? 14.721 -7.075 -13.859 1.00 75.81 113 LYS A CA 1
ATOM 889 C C . LYS A 1 113 ? 15.745 -6.005 -14.252 1.00 75.81 113 LYS A C 1
ATOM 891 O O . LYS A 1 113 ? 16.162 -5.971 -15.410 1.00 75.81 113 LYS A O 1
ATOM 896 N N . THR A 1 114 ? 16.182 -5.171 -13.310 1.00 71.19 114 THR A N 1
ATOM 897 C CA . THR A 1 114 ? 17.235 -4.169 -13.534 1.00 71.19 114 THR A CA 1
ATOM 898 C C . THR A 1 114 ? 18.630 -4.797 -13.610 1.00 71.19 114 THR A C 1
ATOM 900 O O . THR A 1 114 ? 19.452 -4.345 -14.404 1.00 71.19 114 THR A O 1
ATOM 903 N N . GLU A 1 115 ? 18.902 -5.846 -12.825 1.00 65.44 115 GLU A N 1
ATOM 904 C CA . GLU A 1 115 ? 20.197 -6.550 -12.814 1.00 65.44 115 GLU A CA 1
ATOM 905 C C . GLU A 1 115 ? 20.436 -7.402 -14.065 1.00 65.44 115 GLU A C 1
ATOM 907 O O . GLU A 1 115 ? 21.544 -7.409 -14.587 1.00 65.44 115 GLU A O 1
ATOM 912 N N . VAL A 1 116 ? 19.402 -8.058 -14.603 1.00 60.97 116 VAL A N 1
ATOM 913 C CA . VAL A 1 116 ? 19.509 -8.886 -15.826 1.00 60.97 116 VAL A CA 1
ATOM 914 C C . VAL A 1 116 ? 19.794 -8.053 -17.091 1.00 60.97 116 VAL A C 1
ATOM 9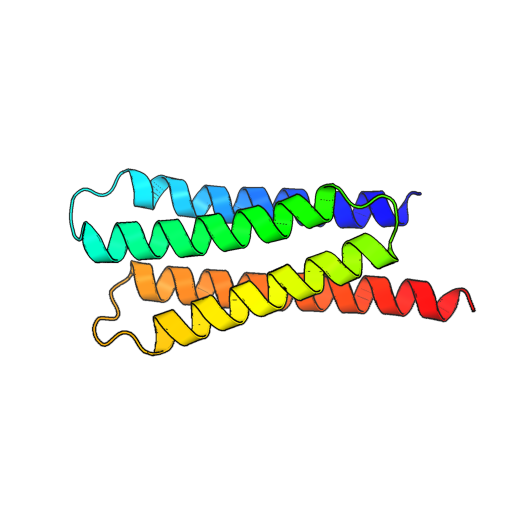16 O O . VAL A 1 116 ? 20.171 -8.601 -18.124 1.00 60.97 116 VAL A O 1
ATOM 919 N N . LYS A 1 117 ? 19.627 -6.725 -17.031 1.00 54.78 117 LYS A N 1
ATOM 920 C CA . LYS A 1 117 ? 19.855 -5.800 -18.156 1.00 54.78 117 LYS A CA 1
ATOM 921 C C . LYS A 1 117 ? 21.216 -5.089 -18.131 1.00 54.78 117 LYS A C 1
ATOM 923 O O . LYS A 1 117 ? 21.456 -4.268 -19.018 1.00 54.78 117 LYS A O 1
ATOM 928 N N . LYS A 1 118 ? 22.067 -5.358 -17.136 1.00 49.06 118 LYS A N 1
ATOM 929 C CA . LYS A 1 118 ? 23.463 -4.889 -17.083 1.00 49.06 118 LYS A CA 1
ATOM 930 C C . LYS A 1 118 ? 24.415 -5.944 -17.629 1.00 49.06 118 LYS A C 1
ATOM 932 O O . LYS A 1 118 ? 25.412 -5.518 -18.248 1.00 49.06 118 LYS A O 1
#

Nearest PDB structures (foldseek):
  2rld-assembly1_B  TM=6.338E-01  e=6.097E-03  Bacteroides thetaiotaomicron VPI-5482
  2rld-assembly1_E  TM=6.289E-01  e=8.460E-03  Bacteroides thetaiotaomicron VPI-5482
  1yo7-assembly2_B  TM=6.032E-01  e=6.735E-02  Escherichia coli
  8qup-assembly1_A  TM=5.047E-01  e=8.848E-02  synthetic construct
  5arn-assembly1_A  TM=4.061E-01  e=5.662E-01  Methylosinus trichosporium OB3b

pLDDT: mean 80.72, std 8.11, range [49.06, 92.06]

Foldseek 3Di:
DVLLVVLLVLLVVLLVVLVVLLVVLVVDDPPVPVSVLLNVLSVLLSVLSVVLNVDPDLVSSLVSLVVSLVSLVVLLVVLVPDPDDDPSSVVSNVSSVVSNVSSVVSNVVSVVVVVVVD